Protein AF-A0A3B9HHA0-F1 (afdb_monomer_lite)

Radius of gyration: 14.76 Å; chains: 1; bounding box: 32×26×47 Å

Sequence (133 aa):
MDVEQFKELSLTQDALSAYDDERANRLYQVNCQVCHGRNLDGAGPITTLKSSRNDGSNALNKGSMPVNLNSERVRTLSDGEIFGYITWGGRAGLSAASRDKRSSAIMPQFGKLLSEDERWELVWFLRQRIGSK

Foldseek 3Di:
DDLVVLLPDDDDPVLVVPADLVVLLVLCVVQPCQQCNPLSQRPHPCPFACDPVPPRDTLDDPVQRGHSCLDLVNLAGHLSQQLLCQQQPHPQRSVQVVVVHDGSHPRDRCVVVDDSSSSSSNSVSSCVNRNHD

pLDDT: mean 89.78, std 9.18, range [56.84, 98.5]

Structure (mmCIF, N/CA/C/O backbone):
data_AF-A0A3B9HHA0-F1
#
_entry.id   AF-A0A3B9HHA0-F1
#
loop_
_atom_site.group_PDB
_atom_site.id
_atom_site.type_symbol
_atom_site.label_atom_id
_atom_site.label_alt_id
_atom_site.label_comp_id
_atom_site.label_asym_id
_atom_site.label_entity_id
_atom_site.label_seq_id
_atom_site.pdbx_PDB_ins_code
_atom_site.Cartn_x
_atom_site.Cartn_y
_atom_site.Cartn_z
_atom_site.occupancy
_atom_site.B_iso_or_equiv
_atom_site.auth_seq_id
_atom_site.auth_comp_id
_atom_site.auth_asym_id
_atom_site.auth_atom_id
_atom_site.pdbx_PDB_model_num
ATOM 1 N N . MET A 1 1 ? -19.559 1.297 -6.509 1.00 56.84 1 MET A N 1
ATOM 2 C CA . MET A 1 1 ? -18.843 1.671 -5.270 1.00 56.84 1 MET A CA 1
ATOM 3 C C . MET A 1 1 ? -18.038 2.921 -5.556 1.00 56.84 1 MET A C 1
ATOM 5 O O . MET A 1 1 ? -17.253 2.893 -6.494 1.00 56.84 1 MET A O 1
ATOM 9 N N . ASP A 1 2 ? -18.281 4.009 -4.836 1.00 62.81 2 ASP A N 1
ATOM 10 C CA . ASP A 1 2 ? -17.632 5.311 -5.056 1.00 62.81 2 ASP A CA 1
ATOM 11 C C . ASP A 1 2 ? -16.468 5.528 -4.072 1.00 62.81 2 ASP A C 1
ATOM 13 O O . ASP A 1 2 ? -16.498 4.995 -2.968 1.00 62.81 2 ASP A O 1
ATOM 17 N N . VAL A 1 3 ? -15.451 6.313 -4.449 1.00 61.03 3 VAL A N 1
ATOM 18 C CA . VAL A 1 3 ? -14.341 6.706 -3.557 1.00 61.03 3 VAL A CA 1
ATOM 19 C C . VAL A 1 3 ? -14.884 7.389 -2.302 1.00 61.03 3 VAL A C 1
ATOM 21 O O . VAL A 1 3 ? -14.371 7.160 -1.213 1.00 61.03 3 VAL A O 1
ATOM 24 N N . GLU A 1 4 ? -15.959 8.165 -2.439 1.00 69.19 4 GLU A N 1
ATOM 25 C CA . GLU A 1 4 ? -16.622 8.820 -1.310 1.00 69.19 4 GLU A CA 1
ATOM 26 C C . GLU A 1 4 ? -17.217 7.812 -0.312 1.00 69.19 4 GLU A C 1
ATOM 28 O O . GLU A 1 4 ? -17.100 8.018 0.889 1.00 69.19 4 GLU A O 1
ATOM 33 N N . GLN A 1 5 ? -17.732 6.662 -0.770 1.00 67.31 5 GLN A N 1
ATOM 34 C CA . GLN A 1 5 ? -18.241 5.604 0.124 1.00 67.31 5 GLN A CA 1
ATOM 35 C C . GLN A 1 5 ? -17.123 4.939 0.933 1.00 67.31 5 GLN A C 1
ATOM 37 O O . GLN A 1 5 ? -17.344 4.479 2.048 1.00 67.31 5 GLN A O 1
ATOM 42 N N . PHE A 1 6 ? -15.908 4.895 0.387 1.00 71.44 6 PHE A N 1
ATOM 43 C CA . PHE A 1 6 ? -14.749 4.399 1.119 1.00 71.44 6 PHE A CA 1
ATOM 44 C C . PHE A 1 6 ? -14.272 5.391 2.180 1.00 71.44 6 PHE A C 1
ATOM 46 O O . PHE A 1 6 ? -13.638 4.970 3.137 1.00 71.44 6 PHE A O 1
ATOM 53 N N . LYS A 1 7 ? -14.575 6.690 2.079 1.00 72.06 7 LYS A N 1
ATOM 54 C CA . LYS A 1 7 ? -14.116 7.649 3.096 1.00 72.06 7 LYS A CA 1
ATOM 55 C C . LYS A 1 7 ? -14.711 7.395 4.475 1.00 72.06 7 LYS A C 1
ATOM 57 O O . LYS A 1 7 ? -14.053 7.684 5.468 1.00 72.06 7 LYS A O 1
ATOM 62 N N . GLU A 1 8 ? -15.912 6.835 4.505 1.00 77.44 8 GLU A N 1
ATOM 63 C CA . GLU A 1 8 ? -16.668 6.545 5.723 1.00 77.44 8 GLU A CA 1
ATOM 64 C C . GLU A 1 8 ? -16.317 5.184 6.337 1.00 77.44 8 GLU A C 1
ATOM 66 O O . GLU A 1 8 ? -16.679 4.918 7.480 1.00 77.44 8 GLU A O 1
ATOM 71 N N . LEU A 1 9 ? -15.601 4.319 5.608 1.00 77.31 9 LEU A N 1
ATOM 72 C CA . LEU A 1 9 ? -15.179 3.030 6.142 1.00 77.31 9 LEU A CA 1
ATOM 73 C C . LEU A 1 9 ? -14.039 3.214 7.143 1.00 77.31 9 LEU A C 1
ATOM 75 O O . LEU A 1 9 ? -12.977 3.755 6.820 1.00 77.31 9 LEU A O 1
ATOM 79 N N . SER A 1 10 ? -14.254 2.685 8.341 1.00 74.00 10 SER A N 1
ATOM 80 C CA . SER A 1 10 ? -13.265 2.607 9.406 1.00 74.00 10 SER A CA 1
ATOM 81 C C . SER A 1 10 ? -13.113 1.170 9.885 1.00 74.00 10 SER A C 1
ATOM 83 O O . SER A 1 10 ? -14.036 0.360 9.784 1.00 74.00 10 SER A O 1
ATOM 85 N N . LEU A 1 11 ? -11.952 0.877 10.466 1.00 70.69 11 LEU A N 1
ATOM 86 C CA . LEU A 1 11 ? -11.728 -0.357 11.209 1.00 70.69 11 LEU A CA 1
ATOM 87 C C . LEU A 1 11 ? -12.781 -0.516 12.311 1.00 70.69 11 LEU A C 1
ATOM 89 O O . LEU A 1 11 ? -13.137 0.449 12.992 1.00 70.69 11 LEU A O 1
ATOM 93 N N . THR A 1 12 ? -13.262 -1.742 12.502 1.00 74.81 12 THR A N 1
ATOM 94 C CA . THR A 1 12 ? -14.093 -2.070 13.660 1.00 74.81 12 THR A CA 1
ATOM 95 C C . THR A 1 12 ? -13.212 -2.216 14.902 1.00 74.81 12 THR A C 1
ATOM 97 O O . THR A 1 12 ? -12.027 -2.548 14.817 1.00 74.81 12 THR A O 1
ATOM 100 N N . GLN A 1 13 ? -13.794 -1.984 16.080 1.00 71.56 13 GLN A N 1
ATOM 101 C CA . GLN A 1 13 ? -13.089 -2.153 17.353 1.00 71.56 13 GLN A CA 1
ATOM 102 C C . GLN A 1 13 ? -12.572 -3.591 17.541 1.00 71.56 13 GLN A C 1
ATOM 104 O O . GLN A 1 13 ? -11.478 -3.795 18.069 1.00 71.56 13 GLN A O 1
ATOM 109 N N . ASP A 1 14 ? -13.324 -4.576 17.050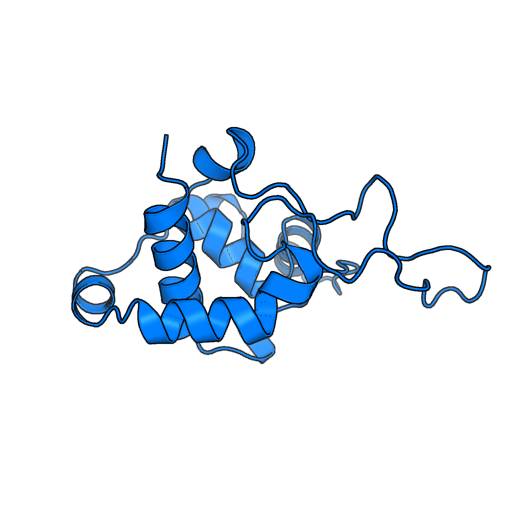 1.00 69.44 14 ASP A N 1
ATOM 110 C CA . ASP A 1 14 ? -12.948 -5.988 17.103 1.00 69.44 14 ASP A CA 1
ATOM 111 C C . ASP A 1 14 ? -11.727 -6.277 16.216 1.00 69.44 14 ASP A C 1
ATOM 113 O O . ASP A 1 14 ? -10.772 -6.909 16.673 1.00 69.44 14 ASP A O 1
ATOM 117 N N . ALA A 1 15 ? -11.688 -5.735 14.991 1.00 68.81 15 ALA A N 1
ATOM 118 C CA . ALA A 1 15 ? -10.534 -5.861 14.099 1.00 68.81 15 ALA A CA 1
ATOM 119 C C . ALA A 1 15 ? -9.259 -5.235 14.695 1.00 68.81 15 ALA A C 1
ATOM 121 O O . ALA A 1 15 ? -8.170 -5.789 14.550 1.00 68.81 15 ALA A O 1
ATOM 122 N N . LEU A 1 16 ? -9.386 -4.117 15.421 1.00 73.19 16 LEU A N 1
ATOM 123 C CA . LEU A 1 16 ? -8.264 -3.502 16.140 1.00 73.19 16 LEU A CA 1
ATOM 124 C C . LEU A 1 16 ? -7.738 -4.399 17.268 1.00 73.19 16 LEU A C 1
ATOM 126 O O . LEU A 1 16 ? -6.528 -4.496 17.463 1.00 73.19 16 LEU A O 1
ATOM 130 N N . SER A 1 17 ? -8.632 -5.071 17.998 1.00 77.62 17 SER A N 1
ATOM 131 C CA . SER A 1 17 ? -8.252 -5.976 19.093 1.00 77.62 17 SER A CA 1
ATOM 132 C C . SER A 1 17 ? -7.567 -7.266 18.630 1.00 77.62 17 SER A C 1
ATOM 134 O O . SER A 1 17 ? -6.786 -7.843 19.383 1.00 77.62 17 SER A O 1
ATOM 136 N N . ALA A 1 18 ? -7.817 -7.689 17.389 1.00 78.81 18 ALA A N 1
ATOM 137 C CA . ALA A 1 18 ? -7.213 -8.871 16.776 1.00 78.81 18 ALA A CA 1
ATOM 138 C C . ALA A 1 18 ? -5.935 -8.561 15.966 1.00 78.81 18 ALA A C 1
ATOM 140 O O . ALA A 1 18 ? -5.380 -9.456 15.323 1.00 78.81 18 ALA A O 1
ATOM 141 N N . TYR A 1 19 ? -5.471 -7.306 15.963 1.00 88.56 19 TYR A N 1
ATOM 142 C CA . TYR A 1 19 ? -4.306 -6.901 15.182 1.00 88.56 19 TYR A CA 1
ATOM 143 C C . TYR A 1 19 ? -3.014 -7.589 15.650 1.00 88.56 19 TYR A C 1
ATOM 145 O O . TYR A 1 19 ? -2.668 -7.571 16.831 1.00 88.56 19 TYR A O 1
ATOM 153 N N . ASP A 1 20 ? -2.257 -8.114 14.685 1.00 92.62 20 ASP A N 1
ATOM 154 C CA . ASP A 1 20 ? -0.927 -8.698 14.871 1.00 92.62 20 ASP A CA 1
ATOM 155 C C . ASP A 1 20 ? 0.075 -7.963 13.967 1.00 92.62 20 ASP A C 1
ATOM 1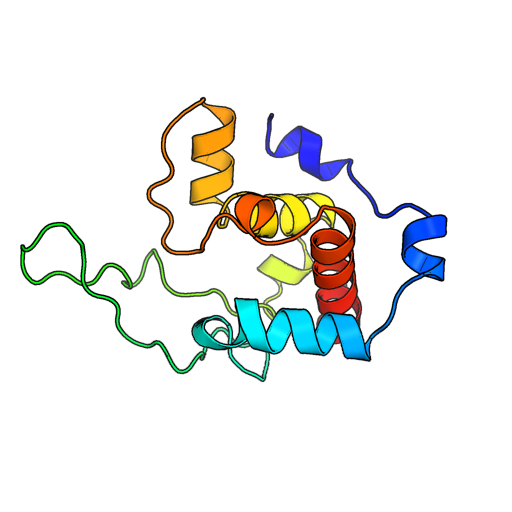57 O O . ASP A 1 20 ? 0.065 -8.113 12.740 1.00 92.62 20 ASP A O 1
ATOM 161 N N . ASP A 1 21 ? 0.958 -7.168 14.579 1.00 94.56 21 ASP A N 1
ATOM 162 C CA . ASP A 1 21 ? 1.946 -6.361 13.857 1.00 94.56 21 ASP A CA 1
ATOM 163 C C . ASP A 1 21 ? 2.950 -7.202 13.068 1.00 94.56 21 ASP A C 1
ATOM 165 O O . ASP A 1 21 ? 3.347 -6.819 11.964 1.00 94.56 21 ASP A O 1
ATOM 169 N N . GLU A 1 22 ? 3.345 -8.367 13.586 1.00 96.50 22 GLU A N 1
ATOM 170 C CA . GLU A 1 22 ? 4.273 -9.231 12.870 1.00 96.50 22 GLU A CA 1
ATOM 171 C C . GLU A 1 22 ? 3.613 -9.844 11.644 1.00 96.50 22 GLU A C 1
ATOM 173 O O . GLU A 1 22 ? 4.232 -9.932 10.577 1.00 96.50 22 GLU A O 1
ATOM 178 N N . ARG A 1 23 ? 2.356 -10.275 11.778 1.00 95.69 23 ARG A N 1
ATOM 179 C CA . ARG A 1 23 ? 1.606 -10.809 10.644 1.00 95.69 23 ARG A CA 1
ATOM 180 C C . ARG A 1 23 ? 1.380 -9.733 9.589 1.00 95.69 23 ARG A C 1
ATOM 182 O O . ARG A 1 23 ? 1.656 -9.988 8.417 1.00 95.69 23 ARG A O 1
ATOM 189 N N . ALA A 1 24 ? 0.983 -8.528 9.989 1.00 96.50 24 ALA A N 1
ATOM 190 C CA . ALA A 1 24 ? 0.786 -7.419 9.064 1.00 96.50 24 ALA A CA 1
ATOM 191 C C . ALA A 1 24 ? 2.095 -6.998 8.369 1.00 96.50 24 ALA A C 1
ATOM 193 O O . ALA A 1 24 ? 2.114 -6.748 7.162 1.00 96.50 24 ALA A O 1
ATOM 194 N N . ASN A 1 25 ? 3.225 -7.026 9.084 1.00 97.75 25 ASN A N 1
ATOM 195 C CA . ASN A 1 25 ? 4.549 -6.832 8.496 1.00 97.75 25 ASN A CA 1
ATOM 196 C C . ASN A 1 25 ? 4.889 -7.928 7.467 1.00 97.75 25 ASN A C 1
ATOM 198 O O . ASN A 1 25 ? 5.386 -7.621 6.384 1.00 97.75 25 ASN A O 1
ATOM 202 N N . ARG A 1 26 ? 4.579 -9.204 7.747 1.00 98.06 26 ARG A N 1
ATOM 203 C CA . ARG A 1 26 ? 4.747 -10.306 6.777 1.00 98.06 26 ARG A CA 1
ATOM 204 C C . ARG A 1 26 ? 3.869 -10.103 5.538 1.00 98.06 26 ARG A C 1
ATOM 206 O O . ARG A 1 26 ? 4.368 -10.237 4.420 1.00 98.06 26 ARG A O 1
ATOM 213 N N . LEU A 1 27 ? 2.606 -9.708 5.715 1.00 97.81 27 LEU A N 1
ATOM 214 C CA . LEU A 1 27 ? 1.709 -9.357 4.608 1.00 97.81 27 LEU A CA 1
ATOM 215 C C . LEU A 1 27 ? 2.303 -8.234 3.749 1.00 97.81 27 LEU A C 1
ATOM 217 O O . LEU A 1 27 ? 2.334 -8.359 2.523 1.00 97.81 27 LEU A O 1
ATOM 221 N N . TYR A 1 28 ? 2.832 -7.177 4.372 1.00 98.50 28 TYR A N 1
ATOM 222 C CA . TYR A 1 28 ? 3.478 -6.071 3.666 1.00 98.50 28 TYR A CA 1
ATOM 223 C C . TYR A 1 28 ? 4.713 -6.531 2.879 1.00 98.50 28 TYR A C 1
ATOM 225 O O . TYR A 1 28 ? 4.867 -6.185 1.704 1.00 98.50 28 TYR A O 1
ATOM 233 N N . GLN A 1 29 ? 5.584 -7.330 3.498 1.00 98.12 29 GLN A N 1
ATOM 234 C CA . GLN A 1 29 ? 6.811 -7.823 2.869 1.00 98.12 29 GLN A CA 1
ATOM 235 C C . GLN A 1 29 ? 6.530 -8.670 1.626 1.00 98.12 29 GLN A C 1
ATOM 237 O O . GLN A 1 29 ? 7.202 -8.500 0.609 1.00 98.12 29 GLN A O 1
ATOM 242 N N . VAL A 1 30 ? 5.522 -9.543 1.691 1.00 97.44 30 VAL A N 1
ATOM 243 C CA . VAL A 1 30 ? 5.158 -10.438 0.585 1.00 97.44 30 VAL A CA 1
ATOM 244 C C . VAL A 1 30 ? 4.462 -9.685 -0.550 1.00 97.44 30 VAL A C 1
ATOM 246 O O . VAL A 1 30 ? 4.748 -9.936 -1.718 1.00 97.44 30 VAL A O 1
ATOM 249 N N . ASN A 1 31 ? 3.562 -8.754 -0.226 1.00 97.62 31 ASN A N 1
ATOM 250 C CA . ASN A 1 31 ? 2.633 -8.194 -1.212 1.00 97.62 31 ASN A CA 1
ATOM 251 C C . ASN A 1 31 ? 3.010 -6.790 -1.703 1.00 97.62 31 ASN A C 1
ATOM 253 O O . ASN A 1 31 ? 2.732 -6.436 -2.848 1.00 97.62 31 ASN A O 1
ATOM 257 N N . CYS A 1 32 ? 3.637 -5.976 -0.854 1.00 97.62 32 CYS A N 1
ATOM 258 C CA . CYS A 1 32 ? 3.739 -4.530 -1.064 1.00 97.62 32 CYS A CA 1
ATOM 259 C C . CYS A 1 32 ? 5.190 -4.057 -1.217 1.00 97.62 32 CYS A C 1
ATOM 261 O O . CYS A 1 32 ? 5.475 -3.200 -2.060 1.00 97.62 32 CYS A O 1
ATOM 263 N N . GLN A 1 33 ? 6.118 -4.624 -0.435 1.00 97.75 33 GLN A N 1
ATOM 264 C CA . GLN A 1 33 ? 7.513 -4.173 -0.337 1.00 97.75 33 GLN A CA 1
ATOM 265 C C . GLN A 1 33 ? 8.236 -4.151 -1.685 1.00 97.75 33 GLN A C 1
ATOM 267 O O . GLN A 1 33 ? 9.060 -3.272 -1.935 1.00 97.75 33 GLN A O 1
ATOM 272 N N . VAL A 1 34 ? 7.929 -5.105 -2.563 1.00 95.62 34 VAL A N 1
ATOM 273 C CA . VAL A 1 34 ? 8.593 -5.242 -3.864 1.00 95.62 34 VAL A CA 1
ATOM 274 C C . VAL A 1 34 ? 8.455 -3.984 -4.743 1.00 95.62 34 VAL A C 1
ATOM 276 O O . VAL A 1 34 ? 9.343 -3.689 -5.543 1.00 95.62 34 VAL A O 1
ATOM 279 N N . CYS A 1 35 ? 7.386 -3.207 -4.534 1.00 95.69 35 CYS A N 1
ATOM 280 C CA . CYS A 1 35 ? 7.124 -1.938 -5.214 1.00 95.69 35 CYS A CA 1
ATOM 281 C C . CYS A 1 35 ? 7.273 -0.731 -4.276 1.00 95.69 35 CYS A C 1
ATOM 283 O O . CYS A 1 35 ? 7.845 0.281 -4.666 1.00 95.69 35 CYS A O 1
ATOM 285 N N . HIS A 1 36 ? 6.777 -0.818 -3.039 1.00 97.00 36 HIS A N 1
ATOM 286 C CA . HIS A 1 36 ? 6.739 0.318 -2.111 1.00 97.00 36 HIS A CA 1
ATOM 287 C C . HIS A 1 36 ? 7.982 0.465 -1.219 1.00 97.00 36 HIS A C 1
ATOM 289 O O . HIS A 1 36 ? 8.088 1.446 -0.484 1.00 97.00 36 HIS A O 1
ATOM 295 N N . GLY A 1 37 ? 8.940 -0.461 -1.314 1.00 97.31 37 GLY A N 1
ATOM 296 C CA . GLY A 1 37 ? 10.210 -0.412 -0.590 1.00 97.31 37 GLY A CA 1
ATOM 297 C C . GLY A 1 37 ? 10.092 -0.870 0.862 1.00 97.31 37 GLY A C 1
ATOM 298 O O . GLY A 1 37 ? 9.025 -0.839 1.471 1.00 97.31 37 GLY A O 1
ATOM 299 N N . ARG A 1 38 ? 11.205 -1.307 1.460 1.00 96.69 38 ARG A N 1
ATOM 300 C CA . ARG A 1 38 ? 11.231 -1.702 2.883 1.00 96.69 38 ARG A CA 1
ATOM 301 C C . ARG A 1 38 ? 10.965 -0.511 3.814 1.00 96.69 38 ARG A C 1
ATOM 303 O O . ARG A 1 38 ? 10.409 -0.693 4.889 1.00 96.69 38 ARG A O 1
ATOM 310 N N . ASN A 1 39 ? 11.323 0.692 3.369 1.00 97.00 39 ASN A N 1
ATOM 311 C CA . ASN A 1 39 ? 11.196 1.933 4.133 1.00 97.00 39 ASN A CA 1
ATOM 312 C C . ASN A 1 39 ? 9.903 2.706 3.823 1.00 97.00 39 ASN A C 1
ATOM 314 O O . ASN A 1 39 ? 9.787 3.863 4.219 1.00 97.00 39 ASN A O 1
ATOM 318 N N . LEU A 1 40 ? 8.944 2.100 3.106 1.00 97.50 40 LEU A N 1
ATOM 319 C CA . LEU A 1 40 ? 7.674 2.739 2.725 1.00 97.50 40 LEU A CA 1
ATOM 320 C C . LEU A 1 40 ? 7.855 3.978 1.818 1.00 97.50 40 LEU A C 1
ATOM 322 O O . LEU A 1 40 ? 6.976 4.828 1.712 1.00 97.50 40 LEU A O 1
ATOM 326 N N . ASP A 1 41 ? 9.003 4.113 1.162 1.00 96.38 41 ASP A N 1
ATOM 327 C CA . ASP A 1 41 ? 9.426 5.298 0.411 1.00 96.38 41 ASP A CA 1
ATOM 328 C C . ASP A 1 41 ? 9.088 5.242 -1.086 1.00 96.38 41 ASP A C 1
ATOM 330 O O . ASP A 1 41 ? 9.324 6.209 -1.812 1.00 96.38 41 ASP A O 1
ATOM 334 N N . GLY A 1 42 ? 8.484 4.145 -1.552 1.00 94.81 42 GLY A N 1
ATOM 335 C CA . GLY A 1 42 ? 8.225 3.911 -2.973 1.00 94.81 42 GLY A CA 1
ATOM 336 C C . GLY A 1 42 ? 9.452 3.402 -3.738 1.00 94.81 42 GLY A C 1
ATOM 337 O O . GLY A 1 42 ? 9.374 3.238 -4.954 1.00 94.81 42 GLY A O 1
ATOM 338 N N . ALA A 1 43 ? 10.571 3.134 -3.053 1.00 94.19 43 ALA A N 1
ATOM 339 C CA . ALA A 1 43 ? 11.812 2.640 -3.647 1.00 94.19 43 ALA A CA 1
ATOM 340 C C . ALA A 1 43 ? 11.920 1.108 -3.531 1.00 94.19 43 ALA A C 1
ATOM 342 O O . ALA A 1 43 ? 12.883 0.559 -2.991 1.00 94.19 43 ALA A O 1
ATOM 343 N N . GLY A 1 44 ? 10.900 0.396 -4.019 1.00 94.62 44 GLY A N 1
ATOM 344 C CA . GLY A 1 44 ? 10.949 -1.059 -4.149 1.00 94.62 44 GLY A CA 1
ATOM 345 C C . GLY A 1 44 ? 11.976 -1.528 -5.193 1.00 94.62 44 GLY A C 1
ATOM 346 O O . GLY A 1 44 ? 12.312 -0.780 -6.113 1.00 94.62 44 GLY A O 1
ATOM 347 N N . PRO A 1 45 ? 12.477 -2.775 -5.094 1.00 93.44 45 PRO A N 1
ATOM 348 C CA . PRO A 1 45 ? 13.444 -3.326 -6.047 1.00 93.44 45 PRO A CA 1
ATOM 349 C C . PRO A 1 45 ? 12.914 -3.437 -7.487 1.00 93.44 45 PRO A C 1
ATOM 351 O O . PRO A 1 45 ? 13.715 -3.486 -8.422 1.00 93.44 45 PRO A O 1
ATOM 354 N N . ILE A 1 46 ? 11.592 -3.459 -7.703 1.00 89.81 46 ILE A N 1
ATOM 355 C CA . ILE A 1 46 ? 11.025 -3.369 -9.055 1.00 89.81 46 ILE A CA 1
ATOM 356 C C . ILE A 1 46 ? 11.085 -1.912 -9.526 1.00 89.81 46 ILE A C 1
ATOM 358 O O . ILE A 1 46 ? 10.223 -1.090 -9.223 1.00 89.81 46 ILE A O 1
ATOM 362 N N . THR A 1 47 ? 12.105 -1.612 -10.325 1.00 81.06 47 THR A N 1
ATOM 363 C CA . THR A 1 47 ? 12.325 -0.289 -10.935 1.00 81.06 47 THR A CA 1
ATOM 364 C C . THR A 1 47 ? 11.835 -0.207 -12.379 1.00 81.06 47 THR A C 1
ATOM 366 O O . THR A 1 47 ? 11.653 0.884 -12.918 1.00 81.06 47 THR A O 1
ATOM 369 N N . THR A 1 48 ? 11.597 -1.353 -13.024 1.00 83.75 48 THR A N 1
ATOM 370 C CA . THR A 1 48 ? 11.093 -1.437 -14.398 1.00 83.75 48 THR A CA 1
ATOM 371 C C . THR A 1 48 ? 10.110 -2.593 -14.542 1.00 83.75 48 THR A C 1
ATOM 373 O O . THR A 1 48 ? 10.273 -3.650 -13.940 1.00 83.75 48 THR A O 1
ATOM 376 N N . LEU A 1 49 ? 9.072 -2.390 -15.353 1.00 86.00 49 LEU A N 1
ATOM 377 C CA . LEU A 1 49 ? 8.094 -3.422 -15.693 1.00 86.00 49 LEU A CA 1
ATOM 378 C C . LEU A 1 49 ? 7.676 -3.186 -17.139 1.00 86.00 49 LEU A C 1
ATOM 380 O O . LEU A 1 49 ? 7.325 -2.057 -17.489 1.00 86.00 49 LEU A O 1
ATOM 384 N N . LYS A 1 50 ? 7.780 -4.198 -18.002 1.00 87.19 50 LYS A N 1
ATOM 385 C CA . LYS A 1 50 ? 7.481 -4.040 -19.430 1.00 87.19 50 LYS A CA 1
ATOM 386 C C . LYS A 1 50 ? 5.981 -3.946 -19.666 1.00 87.19 50 LYS A C 1
ATOM 388 O O . LYS A 1 50 ? 5.189 -4.642 -19.039 1.00 87.19 50 LYS A O 1
ATOM 393 N N . SER A 1 51 ? 5.601 -3.046 -20.563 1.00 84.19 51 SER A N 1
ATOM 394 C CA . SER A 1 51 ? 4.216 -2.892 -20.985 1.00 84.19 51 SER A CA 1
ATOM 395 C C . SER A 1 51 ? 3.770 -4.102 -21.800 1.00 84.19 51 SER A C 1
ATOM 397 O O . SER A 1 51 ? 4.488 -4.550 -22.691 1.00 84.19 51 SER A O 1
ATOM 399 N N . SER A 1 52 ? 2.543 -4.575 -21.572 1.00 83.62 52 SER A N 1
ATOM 400 C CA . SER A 1 52 ? 1.919 -5.621 -22.398 1.00 83.62 52 SER A CA 1
ATOM 401 C C . SER A 1 52 ? 1.575 -5.155 -23.821 1.00 83.62 52 SER A C 1
ATOM 403 O O . SER A 1 52 ? 1.041 -5.931 -24.604 1.00 83.62 52 SER A O 1
ATOM 405 N N . ARG A 1 53 ? 1.846 -3.886 -24.162 1.00 83.38 53 ARG A N 1
ATOM 406 C CA . ARG A 1 53 ? 1.625 -3.318 -25.502 1.00 83.38 53 ARG A CA 1
ATOM 407 C C . ARG A 1 53 ? 2.644 -3.786 -26.543 1.00 83.38 53 ARG A C 1
ATOM 409 O O . ARG A 1 53 ? 2.416 -3.554 -27.722 1.00 83.38 53 ARG A O 1
ATOM 416 N N . ASN A 1 54 ? 3.745 -4.419 -26.124 1.00 79.88 54 ASN A N 1
ATOM 417 C CA . ASN A 1 54 ? 4.826 -4.881 -27.006 1.00 79.88 54 ASN A CA 1
ATOM 418 C C . ASN A 1 54 ? 5.431 -3.780 -27.909 1.00 79.88 54 ASN A C 1
ATOM 420 O O . ASN A 1 54 ? 6.006 -4.074 -28.949 1.00 79.88 54 ASN A O 1
ATOM 424 N N . ASP A 1 55 ? 5.348 -2.515 -27.495 1.00 89.62 55 ASP A N 1
ATOM 425 C CA . ASP A 1 55 ? 5.858 -1.329 -28.206 1.00 89.62 55 ASP A CA 1
ATOM 426 C C . ASP A 1 55 ? 7.206 -0.830 -27.639 1.00 89.62 55 ASP A C 1
ATOM 428 O O . ASP A 1 55 ? 7.639 0.289 -27.903 1.00 89.62 55 ASP A O 1
ATOM 432 N N . GLY A 1 56 ? 7.858 -1.641 -26.800 1.00 85.56 56 GLY A N 1
ATOM 433 C CA . GLY A 1 56 ? 9.094 -1.286 -26.097 1.00 85.56 56 GLY A CA 1
ATOM 434 C C . GLY A 1 56 ? 8.898 -0.414 -24.848 1.00 85.56 56 GLY A C 1
ATOM 435 O O . GLY A 1 56 ? 9.856 -0.245 -24.084 1.00 85.56 56 GLY A O 1
ATOM 436 N N . SER A 1 57 ? 7.680 0.082 -24.585 1.00 86.31 57 SER A N 1
ATOM 437 C CA . SER A 1 57 ? 7.386 0.933 -23.426 1.00 86.31 57 SER A CA 1
ATOM 438 C C . SER A 1 57 ? 7.400 0.171 -22.093 1.00 86.31 57 SER A C 1
ATOM 440 O O . SER A 1 57 ? 7.215 -1.050 -22.022 1.00 86.31 57 SER A O 1
ATOM 442 N N . ASN A 1 58 ? 7.611 0.908 -21.000 1.00 87.50 58 ASN A N 1
ATOM 443 C CA . ASN A 1 58 ? 7.483 0.381 -19.645 1.00 87.50 58 ASN A CA 1
ATOM 444 C C . ASN A 1 58 ? 6.086 0.694 -19.082 1.00 87.50 58 ASN A C 1
ATOM 446 O O . ASN A 1 58 ? 5.584 1.815 -19.186 1.00 87.50 58 ASN A O 1
ATOM 450 N N . ALA A 1 59 ? 5.484 -0.310 -18.450 1.00 85.00 59 ALA A N 1
ATOM 451 C CA . ALA A 1 59 ? 4.278 -0.198 -17.643 1.00 85.00 59 ALA A CA 1
ATOM 452 C C . ALA A 1 59 ? 4.501 0.698 -16.415 1.00 85.00 59 ALA A C 1
ATOM 454 O O . ALA A 1 59 ? 3.628 1.496 -16.070 1.00 85.00 59 ALA A O 1
ATOM 455 N N . LEU A 1 60 ? 5.682 0.599 -15.794 1.00 84.94 60 LEU A N 1
ATOM 456 C CA . LEU A 1 60 ? 6.158 1.558 -14.797 1.00 84.94 60 LEU A CA 1
ATOM 457 C C . LEU A 1 60 ? 6.802 2.756 -15.500 1.00 84.94 60 LEU A C 1
ATOM 459 O O . LEU A 1 60 ? 7.837 2.636 -16.156 1.00 84.94 60 LEU A O 1
ATOM 463 N N . ASN A 1 61 ? 6.158 3.909 -15.380 1.00 81.44 61 ASN A N 1
ATOM 464 C CA . ASN A 1 61 ? 6.601 5.196 -15.899 1.00 81.44 61 ASN A CA 1
ATOM 465 C C . ASN A 1 61 ? 6.236 6.301 -14.895 1.00 81.44 61 ASN A C 1
ATOM 467 O O . ASN A 1 61 ? 5.618 6.031 -13.869 1.00 81.44 61 ASN A O 1
ATOM 471 N N . LYS A 1 62 ? 6.581 7.561 -15.192 1.00 76.12 62 LYS A N 1
ATOM 472 C CA . LYS A 1 62 ? 6.388 8.702 -14.276 1.00 76.12 62 LYS A CA 1
ATOM 473 C C . LYS A 1 62 ? 4.969 8.810 -13.681 1.00 76.12 62 LYS A C 1
ATOM 475 O O . LYS A 1 62 ? 4.832 9.301 -12.568 1.00 76.12 62 LYS A O 1
ATOM 480 N N . GLY A 1 63 ? 3.929 8.360 -14.391 1.00 76.31 63 GLY A N 1
ATOM 481 C CA . GLY A 1 63 ? 2.539 8.391 -13.917 1.00 76.31 63 GLY A CA 1
ATOM 482 C C . GLY A 1 63 ? 2.076 7.148 -13.147 1.00 76.31 63 GLY A C 1
ATOM 483 O O . GLY A 1 63 ? 0.997 7.176 -12.560 1.00 76.31 63 GLY A O 1
ATOM 484 N N . SER A 1 64 ? 2.856 6.066 -13.153 1.00 81.38 64 SER A N 1
ATOM 485 C CA . SER A 1 64 ? 2.511 4.767 -12.557 1.00 81.38 64 SER A CA 1
ATOM 486 C C . SER A 1 64 ? 3.540 4.256 -11.543 1.00 81.38 64 SER A C 1
ATOM 488 O O . SER A 1 64 ? 3.387 3.139 -11.049 1.00 81.38 64 SER A O 1
ATOM 490 N N . MET A 1 65 ? 4.562 5.055 -11.215 1.00 88.12 65 MET A N 1
ATOM 491 C CA . MET A 1 65 ? 5.517 4.720 -10.158 1.00 88.12 65 MET A CA 1
ATOM 492 C C . MET A 1 65 ? 4.812 4.568 -8.801 1.00 88.12 65 MET A C 1
ATOM 494 O O . MET A 1 65 ? 3.908 5.357 -8.493 1.00 88.12 65 MET A O 1
ATOM 498 N N . PRO A 1 66 ? 5.235 3.596 -7.970 1.00 92.56 66 PRO A N 1
ATOM 499 C CA . PRO A 1 66 ? 4.778 3.487 -6.592 1.00 92.56 66 PRO A CA 1
ATOM 500 C C . PRO A 1 66 ? 4.987 4.806 -5.846 1.00 92.56 66 PRO A C 1
ATOM 502 O O . PRO A 1 66 ? 6.024 5.457 -5.965 1.00 92.56 66 PRO A O 1
ATOM 505 N N . VAL A 1 67 ? 3.976 5.224 -5.088 1.00 94.31 67 VAL A N 1
ATOM 506 C CA . VAL A 1 67 ? 4.062 6.447 -4.288 1.00 94.31 67 VAL A CA 1
ATOM 507 C C . VAL A 1 67 ? 4.932 6.219 -3.054 1.00 94.31 67 VAL A C 1
ATOM 509 O O . VAL A 1 67 ? 4.948 5.120 -2.494 1.00 94.31 67 VAL A O 1
ATOM 512 N N . ASN A 1 68 ? 5.581 7.288 -2.591 1.00 96.62 68 ASN A N 1
ATOM 513 C CA . ASN A 1 68 ? 6.149 7.341 -1.250 1.00 96.62 68 ASN A CA 1
ATOM 514 C C . ASN A 1 68 ? 5.004 7.324 -0.226 1.00 96.62 68 ASN A C 1
ATOM 516 O O . ASN A 1 68 ? 4.243 8.293 -0.123 1.00 96.62 68 ASN A O 1
ATOM 520 N N . LEU A 1 69 ? 4.872 6.224 0.513 1.00 97.44 69 LEU A N 1
ATOM 521 C CA . LEU A 1 69 ? 3.824 6.036 1.512 1.00 97.44 69 LEU A CA 1
ATOM 522 C C . LEU A 1 69 ? 4.054 6.906 2.755 1.00 97.44 69 LEU A C 1
ATOM 524 O O . LEU A 1 69 ? 3.089 7.243 3.422 1.00 97.44 69 LEU A O 1
ATOM 528 N N . ASN A 1 70 ? 5.279 7.374 3.014 1.00 97.19 70 ASN A N 1
ATOM 529 C CA . ASN A 1 70 ? 5.554 8.353 4.075 1.00 97.19 70 ASN A CA 1
ATOM 530 C C . ASN A 1 70 ? 5.107 9.785 3.718 1.00 97.19 70 ASN A C 1
ATOM 532 O O . ASN A 1 70 ? 5.189 10.688 4.553 1.00 97.19 70 ASN A O 1
ATOM 536 N N . SER A 1 71 ? 4.687 10.034 2.471 1.00 96.69 71 SER A N 1
ATOM 537 C CA . SER A 1 71 ? 4.336 11.382 2.017 1.00 96.69 71 SER A CA 1
ATOM 538 C C . SER A 1 71 ? 3.100 11.938 2.727 1.00 96.69 71 SER A C 1
ATOM 540 O O . SER A 1 71 ? 2.162 11.207 3.050 1.00 96.69 71 SER A O 1
ATOM 542 N N . GLU A 1 72 ? 3.055 13.263 2.896 1.00 96.19 72 GLU A N 1
ATOM 543 C CA . GLU A 1 72 ? 1.899 13.960 3.475 1.00 96.19 72 GLU A CA 1
ATOM 544 C C . GLU A 1 72 ? 0.595 13.586 2.763 1.00 96.19 72 GLU A C 1
ATOM 546 O O . GLU A 1 72 ? -0.403 13.297 3.415 1.00 96.19 72 GLU A O 1
ATOM 551 N N . ARG A 1 73 ? 0.637 13.481 1.429 1.00 94.50 73 ARG A N 1
ATOM 552 C CA . ARG A 1 73 ? -0.506 13.066 0.612 1.00 94.50 73 ARG A CA 1
ATOM 553 C C . ARG A 1 73 ? -1.098 11.725 1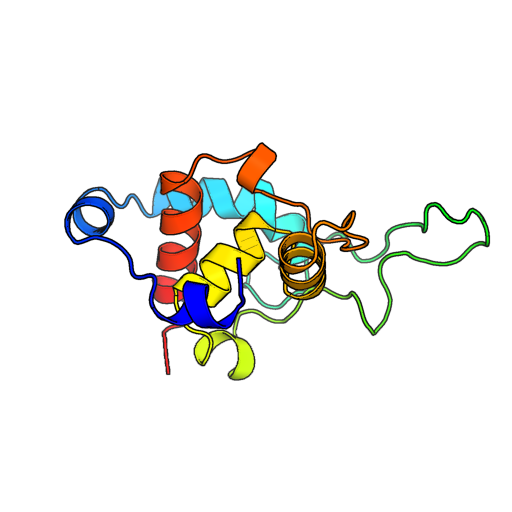.051 1.00 94.50 73 ARG A C 1
ATOM 555 O O . ARG A 1 73 ? -2.310 11.562 0.970 1.00 94.50 73 ARG A O 1
ATOM 562 N N . VAL A 1 74 ? -0.267 10.754 1.432 1.00 96.00 74 VAL A N 1
ATOM 563 C CA . VAL A 1 74 ? -0.747 9.432 1.867 1.00 96.00 74 VAL A CA 1
ATOM 564 C C . VAL A 1 74 ? -1.255 9.501 3.304 1.00 96.00 74 VAL A C 1
ATOM 566 O O . VAL A 1 74 ? -2.303 8.936 3.600 1.00 96.00 74 VAL A O 1
ATOM 569 N N . ARG A 1 75 ? -0.588 10.268 4.172 1.00 96.12 75 ARG A N 1
ATOM 570 C CA . ARG A 1 75 ? -1.024 10.482 5.563 1.00 96.12 75 ARG A CA 1
ATOM 571 C C . ARG A 1 75 ? -2.403 11.140 5.665 1.00 96.12 75 ARG A C 1
ATOM 573 O O . ARG A 1 75 ? -3.135 10.823 6.596 1.00 96.12 75 ARG A O 1
ATOM 580 N N . THR A 1 76 ? -2.766 11.995 4.703 1.00 96.06 76 THR A N 1
ATOM 581 C CA . THR A 1 76 ? -4.079 12.666 4.630 1.00 96.06 76 THR A CA 1
ATOM 582 C C . THR A 1 76 ? -5.206 11.823 4.034 1.00 96.06 76 THR A C 1
ATOM 584 O O . THR A 1 76 ? -6.349 12.269 4.059 1.00 96.06 76 THR A O 1
ATOM 587 N N . LEU A 1 77 ? -4.917 10.658 3.443 1.00 94.94 77 LEU A N 1
ATOM 588 C CA . LEU A 1 77 ? -5.979 9.759 2.972 1.00 94.94 77 LEU A CA 1
ATOM 589 C C . LEU A 1 77 ? -6.785 9.255 4.165 1.00 94.94 77 LEU A C 1
ATOM 591 O O . LEU A 1 77 ? -6.213 9.080 5.241 1.00 94.94 77 LEU A O 1
ATOM 595 N N . SER A 1 78 ? -8.069 8.960 3.978 1.00 94.25 78 SER A N 1
ATOM 596 C CA . SER A 1 78 ? -8.833 8.217 4.983 1.00 94.25 78 SER A CA 1
ATOM 597 C C . SER A 1 78 ? -8.410 6.741 5.030 1.00 94.25 78 SER A C 1
ATOM 599 O O . SER A 1 78 ? -7.778 6.221 4.106 1.00 94.25 78 SER A O 1
ATOM 601 N N . ASP A 1 79 ? -8.772 6.039 6.104 1.00 93.75 79 ASP A N 1
ATOM 602 C CA . ASP A 1 79 ? -8.489 4.605 6.240 1.00 93.75 79 ASP A CA 1
ATOM 603 C C . ASP A 1 79 ? -9.154 3.789 5.134 1.00 93.75 79 ASP A C 1
ATOM 605 O O . ASP A 1 79 ? -8.502 2.967 4.487 1.00 93.75 79 ASP A O 1
ATOM 609 N N . GLY A 1 80 ? -10.423 4.066 4.844 1.00 93.69 80 GLY A N 1
ATOM 610 C CA . GLY A 1 80 ? -11.102 3.369 3.770 1.00 93.69 80 GLY A CA 1
ATOM 611 C C . GLY A 1 80 ? -10.616 3.751 2.366 1.00 93.69 80 GLY A C 1
ATOM 612 O O . GLY A 1 80 ? -10.663 2.904 1.476 1.00 93.69 80 GLY A O 1
ATOM 613 N N . GLU A 1 81 ? -10.045 4.943 2.136 1.00 95.38 81 GLU A N 1
ATOM 614 C CA . GLU A 1 81 ? -9.332 5.225 0.878 1.00 95.38 81 GLU A CA 1
ATOM 615 C C . GLU A 1 81 ? -8.106 4.316 0.718 1.00 95.38 81 GLU A C 1
ATOM 617 O O . GLU A 1 81 ? -7.904 3.739 -0.355 1.00 95.38 81 GLU A O 1
ATOM 622 N N . ILE A 1 82 ? -7.308 4.147 1.778 1.00 96.50 82 ILE A N 1
ATOM 623 C CA . ILE A 1 82 ? -6.161 3.227 1.772 1.00 96.50 82 ILE A CA 1
ATOM 624 C C . ILE A 1 82 ? -6.649 1.790 1.541 1.00 96.50 82 ILE A C 1
ATOM 626 O O . ILE A 1 82 ? -6.121 1.103 0.662 1.00 96.50 82 ILE A O 1
ATOM 630 N N . PHE A 1 83 ? -7.695 1.359 2.250 1.00 96.19 83 PHE A N 1
ATOM 631 C CA . PHE A 1 83 ? -8.322 0.050 2.058 1.00 96.19 83 PHE A CA 1
ATOM 632 C C . PHE A 1 83 ? -8.784 -0.148 0.609 1.00 96.19 83 PHE A C 1
ATOM 634 O O . PHE A 1 83 ? -8.468 -1.159 -0.021 1.00 96.19 83 PHE A O 1
ATOM 641 N N . GLY A 1 84 ? -9.484 0.832 0.035 1.00 95.56 84 GLY A N 1
ATOM 642 C CA . GLY A 1 84 ? -9.961 0.804 -1.345 1.00 95.56 84 GLY A CA 1
ATOM 643 C C . GLY A 1 84 ? -8.814 0.720 -2.353 1.00 95.56 84 GLY A C 1
ATOM 644 O O . GLY A 1 84 ? -8.883 -0.054 -3.309 1.00 95.56 84 GLY A O 1
ATOM 645 N N . TYR A 1 85 ? -7.721 1.448 -2.126 1.00 96.69 85 TYR A N 1
ATOM 646 C CA . TYR A 1 85 ? -6.527 1.368 -2.967 1.00 96.69 85 TYR A CA 1
ATOM 647 C C . TYR A 1 85 ? -5.835 0.005 -2.874 1.00 96.69 85 TYR A C 1
ATOM 649 O O . TYR A 1 85 ? -5.473 -0.545 -3.912 1.00 96.69 85 TYR A O 1
ATOM 657 N N . ILE A 1 86 ? -5.698 -0.587 -1.6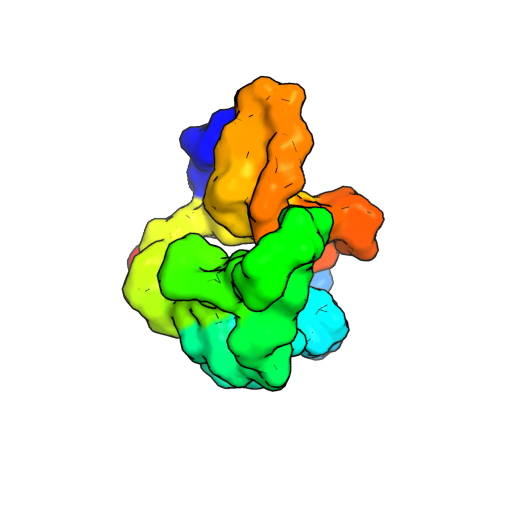87 1.00 97.38 86 ILE A N 1
ATOM 658 C CA . ILE A 1 86 ? -5.169 -1.954 -1.549 1.00 97.38 86 ILE A CA 1
ATOM 659 C C . ILE A 1 86 ? -6.082 -2.942 -2.287 1.00 97.38 86 ILE A C 1
ATOM 661 O O . ILE A 1 86 ? -5.634 -3.734 -3.113 1.00 97.38 86 ILE A O 1
ATOM 665 N N . THR A 1 87 ? -7.386 -2.845 -2.056 1.00 96.88 87 THR A N 1
ATOM 666 C CA . THR A 1 87 ? -8.392 -3.747 -2.628 1.00 96.88 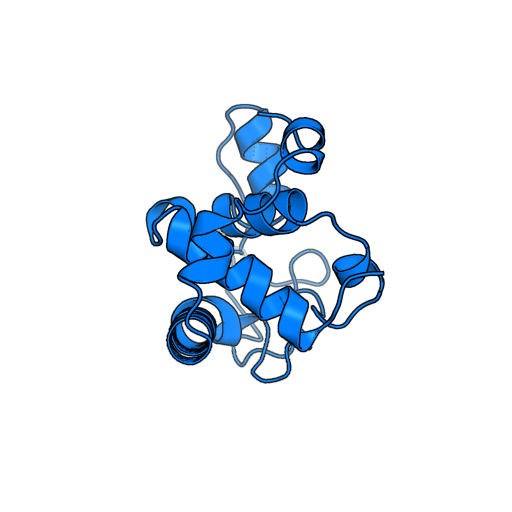87 THR A CA 1
ATOM 667 C C . THR A 1 87 ? -8.368 -3.758 -4.149 1.00 96.88 87 THR A C 1
ATOM 669 O O . THR A 1 87 ? -8.349 -4.824 -4.768 1.00 96.88 87 THR A O 1
ATOM 672 N N . TRP A 1 88 ? -8.366 -2.567 -4.747 1.00 96.50 88 TRP A N 1
ATOM 673 C CA . TRP A 1 88 ? -8.655 -2.393 -6.165 1.00 96.50 88 TRP A CA 1
ATOM 674 C C . TRP A 1 88 ? -7.431 -2.073 -7.023 1.00 96.50 88 TRP A C 1
ATOM 676 O O . TRP A 1 88 ? -7.566 -1.981 -8.242 1.00 96.50 88 TRP A O 1
ATOM 686 N N . GLY A 1 89 ? -6.238 -1.952 -6.442 1.00 95.19 89 GLY A N 1
ATOM 687 C CA . GLY A 1 89 ? -5.016 -1.661 -7.192 1.00 95.19 89 GLY A CA 1
ATOM 688 C C . GLY A 1 89 ? -4.800 -0.164 -7.407 1.00 95.19 89 GLY A C 1
ATOM 689 O O . GLY A 1 89 ? -4.721 0.333 -8.532 1.00 95.19 89 GLY A O 1
ATOM 690 N N . GLY A 1 90 ? -4.726 0.579 -6.309 1.00 94.00 90 GLY A N 1
ATOM 691 C CA . GLY A 1 90 ? -4.518 2.019 -6.280 1.00 94.00 90 GLY A CA 1
ATOM 692 C C . GLY A 1 90 ? -5.724 2.822 -6.767 1.00 94.00 90 GLY A C 1
ATOM 693 O O . GLY A 1 90 ? -6.791 2.297 -7.088 1.00 94.00 90 GLY A O 1
ATOM 694 N N . ARG A 1 91 ? -5.538 4.141 -6.877 1.00 92.31 91 ARG A N 1
ATOM 695 C CA . ARG A 1 91 ? -6.590 5.072 -7.321 1.00 92.31 91 ARG A CA 1
ATOM 696 C C . ARG A 1 91 ? -7.133 4.750 -8.714 1.00 92.31 91 ARG A C 1
ATOM 698 O O . ARG A 1 91 ? -8.335 4.858 -8.945 1.00 92.31 91 ARG A O 1
ATOM 705 N N . ALA A 1 92 ? -6.256 4.361 -9.641 1.00 91.94 92 ALA A N 1
ATOM 706 C CA . ALA A 1 92 ? -6.656 4.003 -11.000 1.00 91.94 92 ALA A CA 1
ATOM 707 C C . ALA A 1 92 ? -7.551 2.756 -11.012 1.00 91.94 92 ALA A C 1
ATOM 709 O O . ALA A 1 92 ? -8.554 2.729 -11.723 1.00 91.94 92 ALA A O 1
ATOM 710 N N . GLY A 1 93 ? -7.214 1.754 -10.198 1.00 94.38 93 GLY A N 1
ATOM 711 C CA . GLY A 1 93 ? -7.995 0.534 -10.103 1.00 94.38 93 GLY A CA 1
ATOM 712 C C . GLY A 1 93 ? -9.325 0.720 -9.383 1.00 94.38 93 GLY A C 1
ATOM 713 O O . GLY A 1 93 ? -10.348 0.284 -9.906 1.00 94.38 93 GLY A O 1
ATOM 714 N N . LEU A 1 94 ? -9.348 1.480 -8.283 1.00 93.38 94 LEU A N 1
ATOM 715 C CA . LEU A 1 94 ? -10.594 1.857 -7.607 1.00 93.38 94 LEU A CA 1
ATOM 716 C C . LEU A 1 94 ? -11.538 2.634 -8.544 1.00 93.38 94 LEU A C 1
ATOM 718 O O . LEU A 1 94 ? -12.721 2.322 -8.637 1.00 93.38 94 LEU A O 1
ATOM 722 N N . SER A 1 95 ? -11.010 3.593 -9.313 1.00 92.81 95 SER A N 1
ATOM 723 C CA . SER A 1 95 ? -11.790 4.351 -10.305 1.00 92.81 95 SER A CA 1
ATOM 724 C C . SER A 1 95 ? -12.292 3.500 -11.481 1.00 92.81 95 SER A C 1
ATOM 726 O O . SER A 1 95 ? -13.277 3.853 -12.133 1.00 92.81 95 SER A O 1
ATOM 728 N N . ALA A 1 96 ? -11.600 2.415 -11.830 1.00 94.00 96 ALA A N 1
ATOM 729 C CA . ALA A 1 96 ? -12.078 1.484 -12.848 1.00 94.00 96 ALA A CA 1
ATOM 730 C C . ALA A 1 96 ? -13.220 0.621 -12.292 1.00 94.00 96 ALA A C 1
ATOM 732 O O . ALA A 1 96 ? -14.271 0.538 -12.925 1.00 94.00 96 ALA A O 1
ATOM 733 N N . ALA A 1 97 ? -13.046 0.077 -11.083 1.00 92.75 97 ALA A N 1
ATOM 734 C CA . ALA A 1 97 ? -14.054 -0.722 -10.391 1.00 92.75 97 ALA A CA 1
ATOM 735 C C . ALA A 1 97 ? -15.353 0.062 -10.144 1.00 92.75 97 ALA A C 1
ATOM 737 O O . ALA A 1 97 ? -16.440 -0.463 -10.369 1.00 92.75 97 ALA A O 1
ATOM 738 N N . SER A 1 98 ? -15.264 1.347 -9.778 1.00 91.25 98 SER A N 1
ATOM 739 C CA . SER A 1 98 ? -16.449 2.195 -9.573 1.00 91.25 98 SER A CA 1
ATOM 740 C C . SER A 1 98 ? -17.313 2.380 -10.825 1.00 91.25 98 SER A C 1
ATOM 742 O O . SER A 1 98 ? -18.494 2.697 -10.711 1.00 91.25 98 SER A O 1
ATOM 744 N N . ARG A 1 99 ? -16.732 2.165 -12.011 1.00 92.69 99 ARG A N 1
ATOM 745 C CA . ARG A 1 99 ? -17.382 2.289 -13.324 1.00 92.69 99 ARG A CA 1
ATOM 746 C C . ARG A 1 99 ? -17.603 0.941 -14.010 1.00 92.69 99 ARG A C 1
ATOM 748 O O . ARG A 1 99 ? -17.853 0.935 -15.212 1.00 92.69 99 ARG A O 1
ATOM 755 N N . ASP A 1 100 ? -17.439 -0.162 -13.281 1.00 91.38 100 ASP A N 1
ATOM 756 C CA . ASP A 1 100 ? -17.516 -1.530 -13.806 1.00 91.38 100 A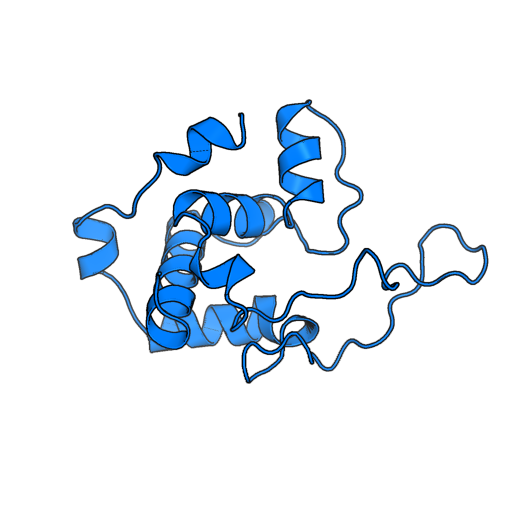SP A CA 1
ATOM 757 C C . ASP A 1 100 ? -16.595 -1.767 -15.023 1.00 91.38 100 ASP A C 1
ATOM 759 O O . ASP A 1 100 ? -16.947 -2.373 -16.034 1.00 91.38 100 ASP A O 1
ATOM 763 N N . LYS A 1 101 ? -15.378 -1.207 -14.962 1.00 92.44 101 LYS A N 1
ATOM 764 C CA . LYS A 1 101 ? -14.359 -1.341 -16.010 1.00 92.44 101 LYS A CA 1
ATOM 765 C C . LYS A 1 101 ? -13.184 -2.174 -15.535 1.00 92.44 101 LYS A C 1
ATOM 767 O O . LYS A 1 101 ? -12.770 -2.128 -14.377 1.00 92.44 101 LYS A O 1
ATOM 772 N N . ARG A 1 102 ? -12.548 -2.861 -16.487 1.00 88.38 102 ARG A N 1
ATOM 773 C CA . ARG A 1 102 ? -11.258 -3.514 -16.254 1.00 88.38 102 ARG A CA 1
ATOM 774 C C . ARG A 1 102 ? -10.203 -2.467 -15.881 1.00 88.38 102 ARG A C 1
ATOM 776 O O . ARG A 1 102 ? -9.987 -1.503 -16.613 1.00 88.38 102 ARG A O 1
ATOM 783 N N . SER A 1 103 ? -9.526 -2.687 -14.756 1.00 88.69 103 SER A N 1
ATOM 784 C CA . SER A 1 103 ? -8.414 -1.845 -14.310 1.00 88.69 103 SER A CA 1
ATOM 785 C C . SER A 1 103 ? -7.187 -2.011 -15.211 1.00 88.69 103 SER A C 1
ATOM 787 O O . SER A 1 103 ? -6.801 -3.131 -15.549 1.00 88.69 103 SER A O 1
ATOM 789 N N . SER A 1 104 ? -6.557 -0.887 -15.557 1.00 84.62 104 SER A N 1
ATOM 790 C CA . SER A 1 104 ? -5.227 -0.825 -16.174 1.00 84.62 104 SER A CA 1
ATOM 791 C C . SER A 1 104 ? -4.122 -0.521 -15.154 1.00 84.62 104 SER A C 1
ATOM 793 O O . SER A 1 104 ? -3.021 -0.133 -15.543 1.00 84.62 104 SER A O 1
ATOM 795 N N . ALA A 1 105 ? -4.429 -0.585 -13.855 1.00 89.44 105 ALA A N 1
ATOM 796 C CA . ALA A 1 105 ? -3.464 -0.293 -12.809 1.00 89.44 105 ALA A CA 1
ATOM 797 C C . ALA A 1 105 ? -2.358 -1.350 -12.766 1.00 89.44 105 ALA A C 1
ATOM 799 O O . ALA A 1 105 ? -2.611 -2.539 -12.950 1.00 89.44 105 ALA A O 1
ATOM 800 N N . ILE A 1 106 ? -1.135 -0.893 -12.496 1.00 91.69 106 ILE A N 1
ATOM 801 C CA . ILE A 1 106 ? 0.020 -1.776 -12.299 1.00 91.69 106 ILE A CA 1
ATOM 802 C C . ILE A 1 106 ? 0.010 -2.378 -10.895 1.00 91.69 106 ILE A C 1
ATOM 804 O O . ILE A 1 106 ? 0.415 -3.522 -10.714 1.00 91.69 106 ILE A O 1
ATOM 808 N N . MET A 1 107 ? -0.493 -1.626 -9.910 1.00 94.56 107 MET A N 1
ATOM 809 C CA . MET A 1 107 ? -0.730 -2.151 -8.570 1.00 94.56 107 MET A CA 1
ATOM 810 C C . MET A 1 107 ? -1.807 -3.253 -8.641 1.00 94.56 107 MET A C 1
ATOM 812 O O . MET A 1 107 ? -2.897 -2.981 -9.157 1.00 94.56 107 MET A O 1
ATOM 816 N N . PRO A 1 108 ? -1.534 -4.475 -8.149 1.00 93.62 108 PRO A N 1
ATOM 817 C CA . PRO A 1 108 ? -2.502 -5.568 -8.165 1.00 93.62 108 PRO A CA 1
ATOM 818 C C . PRO A 1 108 ? -3.776 -5.262 -7.370 1.00 93.62 108 PRO A C 1
ATOM 820 O O . PRO A 1 108 ? -3.764 -4.500 -6.408 1.00 93.62 108 PRO A O 1
ATOM 823 N N . GLN A 1 109 ? -4.880 -5.907 -7.755 1.00 96.19 109 GLN A N 1
ATOM 824 C CA . GLN A 1 109 ? -6.125 -5.915 -6.981 1.00 96.19 109 GLN A CA 1
ATOM 825 C C . GLN A 1 109 ? -6.009 -6.940 -5.850 1.00 96.19 109 GLN A C 1
ATOM 827 O O . GLN A 1 109 ? -6.306 -8.120 -6.059 1.00 96.19 109 GLN A O 1
ATOM 832 N N . PHE A 1 110 ? -5.572 -6.516 -4.664 1.00 97.44 110 PHE A N 1
ATOM 833 C CA . PHE A 1 110 ? -5.336 -7.449 -3.560 1.00 97.44 110 PHE A CA 1
ATOM 834 C C . PHE A 1 110 ? -6.617 -8.046 -2.977 1.00 97.44 110 PHE A C 1
ATOM 836 O O . PHE A 1 110 ? -6.532 -9.074 -2.321 1.00 97.44 110 PHE A O 1
ATOM 843 N N . GLY A 1 111 ? -7.809 -7.526 -3.300 1.00 95.94 111 GLY A N 1
ATOM 844 C CA . GLY A 1 111 ? -9.074 -8.195 -2.954 1.00 95.94 111 GLY A CA 1
ATOM 845 C C . GLY A 1 111 ? -9.258 -9.580 -3.598 1.00 95.94 111 GLY A C 1
ATOM 846 O O . GLY A 1 111 ? -10.176 -10.304 -3.236 1.00 95.94 111 GLY A O 1
ATOM 847 N N . LYS A 1 112 ? -8.397 -9.960 -4.555 1.00 94.50 112 LYS A N 1
ATOM 848 C CA . LYS A 1 112 ? -8.360 -11.304 -5.159 1.00 94.50 112 LYS A CA 1
ATOM 849 C C . LYS A 1 112 ? -7.345 -12.247 -4.507 1.00 94.50 112 LYS A C 1
ATOM 851 O O . LYS A 1 112 ? -7.294 -13.412 -4.885 1.00 94.50 112 LYS A O 1
ATOM 856 N N . LEU A 1 113 ? -6.494 -11.726 -3.625 1.00 95.69 113 LEU A N 1
ATOM 857 C CA . LEU A 1 113 ? -5.333 -12.428 -3.066 1.00 95.69 113 LEU A CA 1
ATOM 858 C C . LEU A 1 113 ? -5.345 -12.455 -1.536 1.00 95.69 113 LEU A C 1
ATOM 860 O O . LEU A 1 113 ? -4.804 -13.382 -0.950 1.00 95.69 113 LEU A O 1
ATOM 864 N N . LEU A 1 114 ? -5.942 -11.438 -0.918 1.00 96.12 114 LEU A N 1
ATOM 865 C CA . LEU A 1 114 ? -6.023 -11.239 0.519 1.00 96.12 114 LEU A CA 1
ATOM 866 C C . LEU A 1 114 ? -7.490 -11.169 0.937 1.00 96.12 114 LEU A C 1
ATOM 868 O O . LEU A 1 114 ? -8.332 -10.609 0.222 1.00 96.12 114 LEU A O 1
ATOM 872 N N . SER A 1 115 ? -7.777 -11.694 2.122 1.00 94.38 115 SER A N 1
ATOM 873 C CA . SER A 1 115 ? -9.060 -11.512 2.797 1.00 94.38 115 SER A CA 1
ATOM 874 C C . SER A 1 115 ? -9.332 -10.032 3.106 1.00 94.38 115 SER A C 1
ATOM 876 O O . SER A 1 115 ? -8.502 -9.144 2.892 1.00 94.38 115 SER A O 1
ATOM 878 N N . GLU A 1 116 ? -10.548 -9.723 3.547 1.00 93.06 116 GLU A N 1
ATOM 879 C CA . GLU A 1 116 ? -10.877 -8.375 4.015 1.00 93.06 116 GLU A CA 1
ATOM 880 C C . GLU A 1 116 ? -10.082 -7.975 5.260 1.00 93.06 116 GLU A C 1
ATOM 882 O O . GLU A 1 116 ? -9.485 -6.898 5.264 1.00 93.06 116 GLU A O 1
ATOM 887 N N . ASP A 1 117 ? -9.991 -8.869 6.243 1.00 91.19 117 ASP A N 1
ATOM 888 C CA . ASP A 1 117 ? -9.277 -8.623 7.498 1.00 91.19 117 ASP A CA 1
ATOM 889 C C . ASP A 1 117 ? -7.789 -8.345 7.254 1.00 91.19 117 ASP A C 1
ATOM 891 O O . ASP A 1 117 ? -7.258 -7.341 7.723 1.00 91.19 117 ASP A O 1
ATOM 895 N N . GLU A 1 118 ? -7.130 -9.135 6.400 1.00 94.25 118 GLU A N 1
ATOM 896 C CA . GLU A 1 118 ? -5.721 -8.913 6.040 1.00 94.25 118 GLU A CA 1
ATOM 897 C C . GLU A 1 118 ? -5.492 -7.560 5.345 1.00 94.25 118 GLU A C 1
ATOM 899 O O . GLU A 1 118 ? -4.454 -6.920 5.528 1.00 94.25 118 GLU A O 1
ATOM 904 N N . ARG A 1 119 ? -6.454 -7.090 4.539 1.00 95.75 119 ARG A N 1
ATOM 905 C CA . ARG A 1 119 ? -6.369 -5.763 3.909 1.00 95.75 119 ARG A CA 1
ATOM 906 C C . ARG A 1 119 ? -6.524 -4.650 4.941 1.00 95.75 119 ARG A C 1
ATOM 908 O O . ARG A 1 119 ? -5.814 -3.650 4.849 1.00 95.75 119 ARG A O 1
ATOM 915 N N . TRP A 1 120 ? -7.406 -4.821 5.917 1.00 93.75 120 TRP A N 1
ATOM 916 C CA . TRP A 1 120 ? -7.574 -3.890 7.032 1.00 93.75 120 TRP A CA 1
ATOM 917 C C . TRP A 1 120 ? -6.359 -3.858 7.966 1.00 93.75 120 TRP A C 1
ATOM 919 O O . TRP A 1 120 ? -5.927 -2.782 8.380 1.00 93.75 120 TRP A O 1
ATOM 929 N N . GLU A 1 121 ? -5.722 -4.997 8.213 1.00 93.94 121 GLU A N 1
ATOM 930 C CA . GLU A 1 121 ? -4.453 -5.057 8.942 1.00 93.94 121 GLU A CA 1
ATOM 931 C C . GLU A 1 121 ? -3.334 -4.305 8.234 1.00 93.94 121 GLU A C 1
ATOM 933 O O . GLU A 1 121 ? -2.549 -3.625 8.889 1.00 93.94 121 GLU A O 1
ATOM 938 N N . LEU A 1 122 ? -3.267 -4.373 6.901 1.00 96.88 122 LEU A N 1
ATOM 939 C CA . LEU A 1 122 ? -2.314 -3.578 6.128 1.00 96.88 122 LEU A CA 1
ATOM 940 C C . LEU A 1 122 ? -2.583 -2.073 6.258 1.00 96.88 122 LEU A C 1
ATOM 942 O O . LEU A 1 122 ? -1.631 -1.295 6.329 1.00 96.88 122 LEU A O 1
ATOM 946 N N . VAL A 1 123 ? -3.850 -1.646 6.319 1.00 96.00 123 VAL A N 1
ATOM 947 C CA . VAL A 1 123 ? -4.198 -0.240 6.598 1.00 96.00 123 VAL A CA 1
ATOM 948 C C . VAL A 1 123 ? -3.660 0.165 7.967 1.00 96.00 123 VAL A C 1
ATOM 950 O O . VAL A 1 123 ? -2.959 1.174 8.075 1.00 96.00 123 VAL A O 1
ATOM 953 N N . TRP A 1 124 ? -3.924 -0.635 9.002 1.00 94.25 124 TRP A N 1
ATOM 954 C CA . TRP A 1 124 ? -3.456 -0.331 10.352 1.00 94.25 124 TRP A CA 1
ATOM 955 C C . TRP A 1 124 ? -1.932 -0.363 10.467 1.00 94.25 124 TRP A C 1
ATOM 957 O O . TRP A 1 124 ? -1.343 0.554 11.039 1.00 94.25 124 TRP A O 1
ATOM 967 N N . PHE A 1 125 ? -1.277 -1.342 9.843 1.00 96.50 125 PHE A N 1
ATOM 968 C CA . PHE A 1 125 ? 0.177 -1.402 9.731 1.00 96.50 125 PHE A CA 1
ATOM 969 C C . PHE A 1 125 ? 0.736 -0.101 9.160 1.00 96.50 125 PHE A C 1
ATOM 971 O O . PHE A 1 125 ? 1.637 0.490 9.752 1.00 96.50 125 PHE A O 1
ATOM 978 N N . LEU A 1 126 ? 0.166 0.405 8.060 1.00 96.94 126 LEU A N 1
ATOM 979 C CA . LEU A 1 126 ? 0.586 1.691 7.508 1.00 96.94 126 LEU A CA 1
ATOM 980 C C . LEU A 1 126 ? 0.383 2.813 8.526 1.00 96.94 126 LEU A C 1
ATOM 982 O O . LEU A 1 126 ? 1.330 3.553 8.777 1.00 96.94 126 LEU A O 1
ATOM 986 N N . ARG A 1 127 ? -0.778 2.907 9.186 1.00 94.81 127 ARG A N 1
ATOM 987 C CA . ARG A 1 127 ? -1.025 3.935 10.215 1.00 94.81 127 ARG A CA 1
ATOM 988 C C . ARG A 1 127 ? -0.029 3.905 11.361 1.00 94.81 127 ARG A C 1
ATOM 990 O O . ARG A 1 127 ? 0.446 4.966 11.753 1.00 94.81 127 ARG A O 1
ATOM 997 N N . GLN A 1 128 ? 0.354 2.727 11.837 1.00 94.62 128 GLN A N 1
ATOM 998 C CA . GLN A 1 128 ? 1.362 2.590 12.887 1.00 94.62 128 GLN A CA 1
ATOM 999 C C . GLN A 1 128 ? 2.754 3.065 12.446 1.00 94.62 128 GLN A C 1
ATOM 1001 O O . GLN A 1 128 ? 3.559 3.462 13.283 1.00 94.62 128 GLN A O 1
ATOM 1006 N N . ARG A 1 129 ? 3.066 3.022 11.144 1.00 96.25 129 ARG A N 1
ATOM 1007 C CA . ARG A 1 129 ? 4.382 3.416 10.615 1.00 96.25 129 ARG A CA 1
ATOM 1008 C C . ARG A 1 129 ? 4.440 4.861 10.121 1.00 96.25 129 ARG A C 1
ATOM 1010 O O . ARG A 1 129 ? 5.460 5.514 10.317 1.00 96.25 129 ARG A O 1
ATOM 1017 N N . ILE A 1 130 ? 3.377 5.358 9.487 1.00 95.81 130 ILE A N 1
ATOM 1018 C CA . ILE A 1 130 ? 3.363 6.681 8.833 1.00 95.81 130 ILE A CA 1
ATOM 1019 C C . ILE A 1 130 ? 2.465 7.701 9.547 1.00 95.81 130 ILE A C 1
ATOM 1021 O O . ILE A 1 130 ? 2.572 8.897 9.278 1.00 95.81 130 ILE A O 1
ATOM 1025 N N . GLY A 1 131 ? 1.587 7.257 10.451 1.00 92.50 131 GLY A N 1
ATOM 1026 C CA . GLY A 1 131 ? 0.577 8.081 11.115 1.00 92.50 131 GLY A CA 1
ATOM 1027 C C . GLY A 1 131 ? -0.588 8.508 10.210 1.00 92.50 131 GLY A C 1
ATOM 1028 O O . GLY A 1 131 ? -0.562 8.380 8.984 1.00 92.50 131 GLY A O 1
ATOM 1029 N N . SER A 1 132 ? -1.633 9.057 10.820 1.00 87.50 132 SER A N 1
ATOM 1030 C CA . SER A 1 132 ? -2.597 9.935 10.146 1.00 87.50 132 SER A CA 1
ATOM 1031 C C . SER A 1 132 ? -2.170 11.400 10.319 1.00 87.50 132 SER A C 1
ATOM 1033 O O . SER A 1 132 ? -1.274 11.701 11.119 1.00 87.50 132 SER A O 1
ATOM 1035 N N . LYS A 1 133 ? -2.733 12.301 9.512 1.00 75.06 133 LYS A N 1
ATOM 1036 C CA . LYS A 1 133 ? -2.664 13.748 9.748 1.00 75.06 133 LYS A CA 1
ATOM 1037 C C . LYS A 1 133 ? -3.994 14.229 10.307 1.00 75.06 133 LYS A C 1
ATOM 1039 O O . LYS A 1 133 ? -5.023 13.699 9.836 1.00 75.06 133 LYS A O 1
#

Secondary structure (DSSP, 8-state):
--HHHHHT----HHHHHT--HHHHHHHHHHHTHHHH-TTSSS--S----B-TT-SS-BSSSTTTSPP-TTSHHHHTS-HHHHHHHHHHTHHHHHHHHTTT-----SS--GGGTS-HHHHHHHHHHHHHHH---